Protein AF-A0A3C1E1M9-F1 (afdb_monomer)

Radius of gyration: 19.26 Å; Cα contacts (8 Å, |Δi|>4): 284; chains: 1; bounding box: 66×38×49 Å

Structure (mmCIF, N/CA/C/O backbone):
data_AF-A0A3C1E1M9-F1
#
_entry.id   AF-A0A3C1E1M9-F1
#
loop_
_atom_site.group_PDB
_atom_site.id
_atom_site.type_symbol
_atom_site.label_atom_id
_atom_site.label_alt_id
_atom_site.label_comp_id
_atom_site.label_asym_id
_atom_site.label_entity_id
_atom_site.label_seq_id
_atom_site.pdbx_PDB_ins_code
_atom_site.Cartn_x
_atom_site.Cartn_y
_atom_site.Cartn_z
_atom_site.occupancy
_atom_site.B_iso_or_equiv
_atom_site.auth_seq_id
_atom_site.auth_comp_id
_atom_site.auth_asym_id
_atom_site.auth_atom_id
_atom_site.pdbx_PDB_model_num
ATOM 1 N N . MET A 1 1 ? 10.511 19.936 0.742 1.00 80.56 1 MET A N 1
ATOM 2 C CA . MET 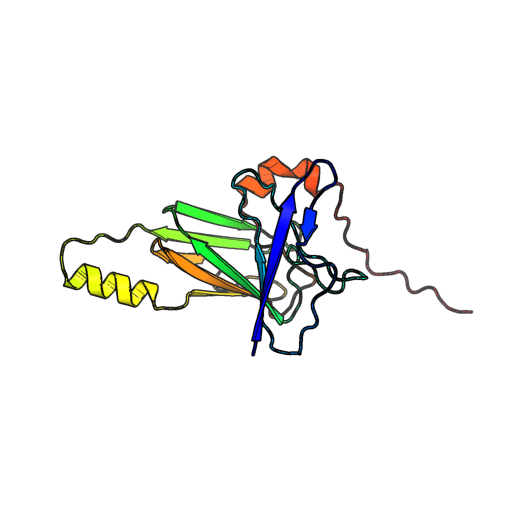A 1 1 ? 9.582 18.879 0.312 1.00 80.56 1 MET A CA 1
ATOM 3 C C . MET A 1 1 ? 8.561 19.513 -0.606 1.00 80.56 1 MET A C 1
ATOM 5 O O . MET A 1 1 ? 7.654 20.190 -0.129 1.00 80.56 1 MET A O 1
ATOM 9 N N . THR A 1 2 ? 8.767 19.351 -1.907 1.00 94.81 2 THR A N 1
ATOM 10 C CA . THR A 1 2 ? 7.827 19.761 -2.951 1.00 94.81 2 THR A CA 1
ATOM 11 C C . THR A 1 2 ? 7.017 18.538 -3.375 1.00 94.81 2 THR A C 1
ATOM 13 O O . THR A 1 2 ? 7.544 17.425 -3.408 1.00 94.81 2 THR A O 1
ATOM 16 N N . GLN A 1 3 ? 5.730 18.726 -3.667 1.00 95.19 3 GLN A N 1
ATOM 17 C CA . GLN A 1 3 ? 4.906 17.684 -4.274 1.00 95.19 3 GLN A CA 1
ATOM 18 C C . GLN A 1 3 ? 4.839 17.902 -5.786 1.00 95.19 3 GLN A C 1
ATOM 20 O O . GLN A 1 3 ? 4.459 18.977 -6.246 1.00 95.19 3 GLN A O 1
ATOM 25 N N . HIS A 1 4 ? 5.147 16.855 -6.542 1.00 94.69 4 HIS A N 1
ATOM 26 C CA . HIS A 1 4 ? 5.003 16.782 -7.991 1.00 94.69 4 HIS A CA 1
ATOM 27 C C . HIS A 1 4 ? 3.821 15.874 -8.323 1.00 94.69 4 HIS A C 1
ATOM 29 O O . HIS A 1 4 ? 3.656 14.823 -7.705 1.00 94.69 4 HIS A O 1
ATOM 35 N N . THR A 1 5 ? 2.994 16.262 -9.290 1.00 95.56 5 THR A N 1
ATOM 36 C CA . THR A 1 5 ? 1.913 15.411 -9.809 1.00 95.56 5 THR A CA 1
ATOM 37 C C . THR A 1 5 ? 2.191 15.126 -11.274 1.00 95.56 5 THR A C 1
ATOM 39 O O . THR A 1 5 ? 2.415 16.063 -12.031 1.00 95.56 5 THR A O 1
ATOM 42 N N . VAL A 1 6 ? 2.199 13.849 -11.645 1.00 95.19 6 VAL A N 1
ATOM 43 C CA . VAL A 1 6 ? 2.339 13.368 -13.020 1.00 95.19 6 VAL A CA 1
ATOM 44 C C . VAL A 1 6 ? 1.009 12.752 -13.416 1.00 95.19 6 VAL A C 1
ATOM 46 O O . VAL A 1 6 ? 0.614 11.711 -12.878 1.00 95.19 6 VAL A O 1
ATOM 49 N N . GLU A 1 7 ? 0.297 13.409 -14.324 1.00 95.50 7 GLU A N 1
ATOM 50 C CA . GLU A 1 7 ? -0.952 12.877 -14.853 1.00 95.50 7 GLU A CA 1
ATOM 51 C C . GLU A 1 7 ? -0.650 11.877 -15.968 1.00 95.50 7 GLU A C 1
ATOM 53 O O . GLU A 1 7 ? 0.152 12.128 -16.861 1.00 95.50 7 GLU A O 1
ATOM 58 N N . LEU A 1 8 ? -1.274 10.709 -15.896 1.00 95.31 8 LEU A N 1
ATOM 59 C CA . LEU A 1 8 ? -1.105 9.615 -16.834 1.00 95.31 8 LEU A CA 1
ATOM 60 C C . LEU A 1 8 ? -2.395 9.445 -17.642 1.00 95.31 8 LEU A C 1
ATOM 62 O O . LEU A 1 8 ? -3.485 9.330 -17.079 1.00 95.31 8 LEU A O 1
ATOM 66 N N . THR A 1 9 ? -2.264 9.356 -18.963 1.00 95.31 9 THR A N 1
ATOM 67 C CA . THR A 1 9 ? -3.344 8.952 -19.874 1.00 95.31 9 THR A CA 1
ATOM 68 C C . THR A 1 9 ? -3.081 7.539 -20.378 1.00 95.31 9 THR A C 1
ATOM 70 O O . THR A 1 9 ? -1.979 7.248 -20.843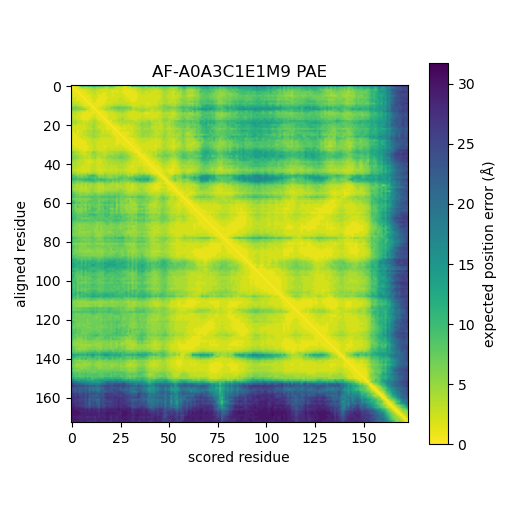 1.00 95.31 9 THR A O 1
ATOM 73 N N . TYR A 1 10 ? -4.084 6.663 -20.308 1.00 94.88 10 TYR A N 1
ATOM 74 C CA . TYR A 1 10 ? -4.009 5.326 -20.890 1.00 94.88 10 TYR A CA 1
ATOM 75 C C . TYR A 1 10 ? -4.635 5.318 -22.288 1.00 94.88 10 TYR A C 1
ATOM 77 O O . TYR A 1 10 ? -5.778 5.732 -22.470 1.00 94.88 10 TYR A O 1
ATOM 85 N N . THR A 1 11 ? -3.875 4.863 -23.281 1.00 92.12 11 THR A N 1
ATOM 86 C CA . THR A 1 11 ? -4.327 4.708 -24.672 1.00 92.12 11 THR A CA 1
ATOM 87 C C . THR A 1 11 ? -4.050 3.287 -25.165 1.00 92.12 11 THR A C 1
ATOM 89 O O . THR A 1 11 ? -3.496 2.458 -24.442 1.00 92.12 11 THR A O 1
ATOM 92 N N . ASP A 1 12 ? -4.370 3.005 -26.427 1.00 90.31 12 ASP A N 1
ATOM 93 C CA . ASP A 1 12 ? -3.991 1.765 -27.113 1.00 90.31 12 ASP A CA 1
ATOM 94 C C . ASP A 1 12 ? -2.469 1.515 -27.128 1.00 90.31 12 ASP A C 1
ATOM 96 O O . ASP A 1 12 ? -2.027 0.372 -27.233 1.00 90.31 12 ASP A O 1
ATOM 100 N N . LYS A 1 13 ? -1.662 2.572 -26.973 1.00 89.81 13 LYS A N 1
ATOM 101 C CA . LYS A 1 13 ? -0.193 2.515 -26.916 1.00 89.81 13 LYS A CA 1
ATOM 102 C C . LYS A 1 13 ? 0.373 2.430 -25.496 1.00 89.81 13 LYS A C 1
ATOM 104 O O . LYS A 1 13 ? 1.592 2.374 -25.339 1.00 89.81 13 LYS A O 1
ATOM 109 N N . GLY A 1 14 ? -0.484 2.378 -24.476 1.00 92.06 14 GLY A N 1
ATOM 110 C CA . GLY A 1 14 ? -0.096 2.273 -23.071 1.00 92.06 14 GLY A CA 1
ATOM 111 C C . GLY A 1 14 ? -0.244 3.580 -22.291 1.00 92.06 14 GLY A C 1
ATOM 112 O O . GLY A 1 14 ? -1.079 4.424 -22.617 1.00 92.06 14 GLY A O 1
ATOM 113 N N . PHE A 1 15 ? 0.535 3.707 -21.213 1.00 93.88 15 PHE A N 1
ATOM 114 C CA . PHE A 1 15 ? 0.520 4.866 -20.319 1.00 93.88 15 PHE A CA 1
ATOM 115 C C . PHE A 1 15 ? 1.408 5.991 -20.850 1.00 93.88 15 PHE A C 1
ATOM 117 O O . PHE A 1 15 ? 2.584 5.773 -21.141 1.00 93.88 15 PHE A O 1
ATOM 124 N N . HIS A 1 16 ? 0.859 7.200 -20.912 1.00 94.56 16 HIS A N 1
ATOM 125 C CA . HIS A 1 16 ? 1.556 8.404 -21.352 1.00 94.56 16 HIS A CA 1
ATOM 126 C C . HIS A 1 16 ? 1.488 9.480 -20.266 1.00 94.56 16 HIS A C 1
ATOM 128 O O . HIS A 1 16 ? 0.377 9.877 -19.906 1.00 94.56 16 HIS A O 1
ATOM 134 N N . PRO A 1 17 ? 2.631 9.953 -19.740 1.00 94.75 17 PRO A N 1
ATOM 135 C CA . PRO A 1 17 ? 2.643 11.080 -18.822 1.00 94.75 17 PRO A CA 1
ATOM 136 C C . PRO A 1 17 ? 2.347 12.395 -19.553 1.00 94.75 17 PRO A C 1
ATOM 138 O O . PRO A 1 17 ? 2.701 12.567 -20.720 1.00 94.75 17 PRO A O 1
ATOM 141 N N . ASP A 1 18 ? 1.726 13.332 -18.845 1.00 95.25 18 ASP A N 1
ATOM 142 C CA . ASP A 1 18 ? 1.477 14.710 -19.282 1.00 95.25 18 ASP A CA 1
ATOM 143 C C . ASP A 1 18 ? 2.763 15.538 -19.444 1.00 95.25 18 ASP A C 1
ATOM 145 O O . ASP A 1 18 ? 2.779 16.542 -20.156 1.00 95.25 18 ASP A O 1
ATOM 149 N N . SER A 1 19 ? 3.848 15.089 -18.812 1.00 92.69 19 SER A N 1
ATOM 150 C CA . SER A 1 19 ? 5.176 15.691 -18.855 1.00 92.69 19 SER A CA 1
ATOM 151 C C . SER A 1 19 ? 6.226 14.657 -19.261 1.00 92.69 19 SER A C 1
ATOM 153 O O . SER A 1 19 ? 6.303 13.577 -18.679 1.00 92.69 19 SER A O 1
ATOM 155 N N . GLU A 1 20 ? 7.090 15.002 -20.221 1.00 90.81 20 GLU A N 1
ATOM 156 C CA . GLU A 1 20 ? 8.186 14.123 -20.667 1.00 90.81 20 GLU A CA 1
ATOM 157 C C . GLU A 1 20 ? 9.228 13.885 -19.561 1.00 90.81 20 GLU A C 1
ATOM 159 O O . GLU A 1 20 ? 9.808 12.806 -19.458 1.00 90.81 20 GLU A O 1
ATOM 164 N N . SER A 1 21 ? 9.465 14.888 -18.712 1.00 93.19 21 SER A N 1
ATOM 165 C CA . SER A 1 21 ? 10.384 14.774 -17.582 1.00 93.19 21 SER A CA 1
ATOM 166 C C . SER A 1 21 ? 9.961 15.664 -16.419 1.00 93.19 21 SER A C 1
ATOM 168 O O . SER A 1 21 ? 9.393 16.739 -16.610 1.00 93.19 21 SER A O 1
ATOM 170 N N . VAL A 1 22 ? 10.271 15.214 -15.202 1.00 93.00 22 VAL A N 1
ATOM 171 C CA . VAL A 1 22 ? 10.093 15.974 -13.962 1.00 93.00 22 VAL A CA 1
ATOM 172 C C . VAL A 1 22 ? 11.392 15.892 -13.175 1.00 93.00 22 VAL A C 1
ATOM 174 O O . VAL A 1 22 ? 11.921 14.805 -12.940 1.00 93.00 22 VAL A O 1
ATOM 177 N N . ARG A 1 23 ? 11.927 17.045 -12.774 1.00 94.31 23 ARG A N 1
ATOM 178 C CA . ARG A 1 23 ? 13.096 17.111 -11.896 1.00 94.31 23 ARG A CA 1
ATOM 179 C C . ARG A 1 23 ? 12.631 17.076 -10.446 1.00 94.31 23 ARG A C 1
ATOM 181 O O . ARG A 1 23 ? 11.864 17.940 -10.035 1.00 94.31 23 ARG A O 1
ATOM 188 N N . ILE A 1 24 ? 13.143 16.111 -9.692 1.00 93.06 24 ILE A N 1
ATOM 189 C CA . ILE A 1 24 ? 12.817 15.908 -8.279 1.00 93.06 24 ILE A CA 1
ATOM 190 C C . ILE A 1 24 ? 14.082 15.972 -7.431 1.00 93.06 24 ILE A C 1
ATOM 192 O O . ILE A 1 24 ? 15.175 15.651 -7.907 1.00 93.06 24 ILE A O 1
ATOM 196 N N . GLU A 1 25 ? 13.931 16.369 -6.175 1.00 93.81 25 GLU A N 1
ATOM 197 C CA . GLU A 1 25 ? 14.994 16.325 -5.176 1.00 93.81 25 GLU A CA 1
ATOM 198 C C . GLU A 1 25 ? 14.737 15.218 -4.146 1.00 93.81 25 GLU A C 1
ATOM 200 O O . GLU A 1 25 ? 13.626 14.704 -4.001 1.00 93.81 25 GLU A O 1
ATOM 205 N N . ALA A 1 26 ? 15.784 14.820 -3.419 1.00 89.38 26 ALA A N 1
ATOM 206 C CA . ALA A 1 26 ? 15.629 13.861 -2.334 1.00 89.38 26 ALA A CA 1
ATOM 207 C C . ALA A 1 26 ? 14.664 14.417 -1.274 1.00 89.38 26 ALA A C 1
ATOM 209 O O . ALA A 1 26 ? 14.851 15.522 -0.764 1.00 89.38 26 ALA A O 1
ATOM 210 N N . GLY A 1 27 ? 13.642 13.632 -0.934 1.00 87.12 27 GLY A N 1
ATOM 211 C CA . GLY A 1 27 ? 12.589 14.043 -0.007 1.00 87.12 27 GLY A CA 1
ATOM 212 C C . GLY A 1 27 ? 11.414 14.776 -0.658 1.00 87.12 27 GLY A C 1
ATOM 213 O O . GLY A 1 27 ? 10.521 15.208 0.068 1.00 87.12 27 GLY A O 1
ATOM 214 N N . ASP A 1 28 ? 11.380 14.915 -1.985 1.00 92.88 28 ASP A N 1
ATOM 215 C CA . ASP A 1 28 ? 10.157 15.296 -2.693 1.00 92.88 28 ASP A CA 1
ATOM 216 C C . ASP A 1 28 ? 9.150 14.140 -2.747 1.00 92.88 28 ASP A C 1
ATOM 218 O O . ASP A 1 28 ? 9.509 12.961 -2.731 1.00 92.88 28 ASP A O 1
ATOM 222 N N . LEU A 1 29 ? 7.869 14.496 -2.843 1.00 89.75 29 LEU A N 1
ATOM 223 C CA . LEU A 1 29 ? 6.779 13.558 -3.085 1.00 89.75 29 LEU A CA 1
ATOM 224 C C . LEU A 1 29 ? 6.404 13.611 -4.564 1.00 89.75 29 LEU A C 1
ATOM 226 O O . LEU A 1 29 ? 6.153 14.689 -5.094 1.00 89.75 29 LEU A O 1
ATOM 230 N N . VAL A 1 30 ? 6.286 12.457 -5.212 1.00 92.06 30 VAL A N 1
ATOM 231 C CA . VAL A 1 30 ? 5.750 12.360 -6.573 1.00 92.06 30 VAL A CA 1
ATOM 232 C C . VAL A 1 30 ? 4.468 11.541 -6.539 1.00 92.06 30 VAL A C 1
ATOM 234 O O . VAL A 1 30 ? 4.431 10.451 -5.976 1.00 92.06 30 VAL A O 1
ATOM 237 N N . THR A 1 31 ? 3.404 12.091 -7.113 1.00 92.56 31 THR A N 1
ATOM 238 C CA . THR A 1 31 ? 2.100 11.439 -7.253 1.00 92.56 31 THR A CA 1
ATOM 239 C C . THR A 1 31 ? 1.865 11.132 -8.723 1.00 92.56 31 THR A C 1
ATOM 241 O O . THR A 1 31 ? 1.801 12.052 -9.531 1.00 92.56 31 THR A O 1
ATOM 244 N N . TRP A 1 32 ? 1.705 9.857 -9.070 1.00 93.06 32 TRP A N 1
ATOM 245 C CA . TRP A 1 32 ? 1.271 9.434 -10.402 1.00 93.06 32 TRP A CA 1
ATOM 246 C C . TRP A 1 32 ? -0.228 9.160 -10.362 1.00 93.06 32 TRP A C 1
ATOM 248 O O . TRP A 1 32 ? -0.684 8.395 -9.513 1.00 93.06 32 TRP A O 1
ATOM 258 N N . VAL A 1 33 ? -0.997 9.788 -11.249 1.00 93.56 33 VAL A N 1
ATOM 259 C CA . VAL A 1 33 ? -2.463 9.707 -11.225 1.00 93.56 33 VAL A CA 1
ATOM 260 C C . VAL A 1 33 ? -3.034 9.479 -12.618 1.00 93.56 33 VAL A C 1
ATOM 262 O O . VAL A 1 33 ? -2.676 10.176 -13.558 1.00 93.56 33 VAL A O 1
ATOM 265 N N . CYS A 1 34 ? -3.976 8.545 -12.737 1.00 92.88 34 CYS A N 1
ATOM 266 C CA . CYS A 1 34 ? -4.892 8.455 -13.873 1.00 92.88 34 CYS A CA 1
ATOM 267 C C . CYS A 1 34 ? -6.284 8.882 -13.408 1.00 92.88 34 CYS A C 1
ATOM 269 O O . CYS A 1 34 ? -6.790 8.345 -12.423 1.00 92.88 34 CYS A O 1
ATOM 271 N N . ARG A 1 35 ? -6.915 9.835 -14.102 1.00 88.25 35 ARG A N 1
ATOM 272 C CA . ARG A 1 35 ? -8.270 10.304 -13.749 1.00 88.25 35 ARG A CA 1
ATOM 273 C C . ARG A 1 35 ? -9.388 9.462 -14.360 1.00 88.25 35 ARG A C 1
ATOM 275 O O . ARG A 1 35 ? -10.526 9.544 -13.907 1.00 88.25 35 ARG A O 1
ATOM 282 N N . ASP A 1 36 ? -9.079 8.690 -15.396 1.00 88.75 36 ASP A N 1
ATOM 283 C CA . ASP A 1 36 ? -10.053 7.842 -16.071 1.00 88.75 36 ASP A CA 1
ATOM 284 C C . ASP A 1 36 ? -10.351 6.597 -15.219 1.00 88.75 36 ASP A C 1
ATOM 286 O O . ASP A 1 36 ? -9.454 5.816 -14.899 1.00 88.75 36 ASP A O 1
ATOM 290 N N . ALA A 1 37 ? -11.622 6.402 -14.866 1.00 83.88 37 ALA A N 1
ATOM 291 C CA . ALA A 1 37 ? -12.083 5.270 -14.066 1.00 83.88 37 ALA A CA 1
ATOM 292 C C . ALA A 1 37 ? -11.919 3.909 -14.770 1.00 83.88 37 ALA A C 1
ATOM 294 O O . ALA A 1 37 ? -11.961 2.874 -14.110 1.00 83.88 37 ALA A O 1
ATOM 295 N N . SER A 1 38 ? -11.744 3.902 -16.094 1.00 86.19 38 SER A N 1
ATOM 296 C CA . SER A 1 38 ? -11.488 2.703 -16.897 1.00 86.19 38 SER A CA 1
ATOM 297 C C . SER A 1 38 ? -10.003 2.348 -17.022 1.00 86.19 38 SER A C 1
ATOM 299 O O . SER A 1 38 ? -9.666 1.321 -17.615 1.00 86.19 38 SER A O 1
ATOM 301 N N . THR A 1 39 ? -9.113 3.164 -16.447 1.00 88.75 39 THR A N 1
ATOM 302 C CA . THR A 1 39 ? -7.669 2.920 -16.476 1.00 88.75 39 THR A CA 1
ATOM 303 C C . THR A 1 39 ? -7.346 1.561 -15.844 1.00 88.75 39 THR A C 1
ATOM 305 O O . THR A 1 39 ? -7.741 1.312 -14.700 1.00 88.75 39 THR A O 1
ATOM 308 N N . PRO A 1 40 ? -6.600 0.680 -16.534 1.00 87.62 40 PRO A N 1
ATOM 309 C CA . PRO A 1 40 ? -6.141 -0.557 -15.925 1.00 87.62 40 PRO A CA 1
ATOM 310 C C . PRO A 1 40 ? -5.111 -0.285 -14.813 1.00 87.62 40 PRO A C 1
ATOM 312 O O . PRO A 1 40 ? -4.491 0.781 -14.775 1.00 87.62 40 PRO A O 1
ATOM 315 N N . PRO A 1 41 ? -4.865 -1.256 -13.918 1.00 85.06 41 PRO A N 1
ATOM 316 C CA . PRO A 1 41 ? -3.780 -1.159 -12.947 1.00 85.06 41 PRO A CA 1
ATOM 317 C C . PRO A 1 41 ? -2.420 -0.917 -13.623 1.00 85.06 41 PRO A C 1
ATOM 319 O O . PRO A 1 41 ? -2.140 -1.484 -14.681 1.00 85.06 41 PRO A O 1
ATOM 322 N N . PHE A 1 42 ? -1.557 -0.120 -12.989 1.00 88.12 42 PHE A N 1
ATOM 323 C CA . PHE A 1 42 ? -0.200 0.163 -13.465 1.00 88.12 42 PHE A CA 1
ATOM 324 C C . PHE A 1 42 ? 0.835 0.074 -12.348 1.00 88.12 42 PHE A C 1
ATOM 326 O O . PHE A 1 42 ? 0.507 0.162 -11.166 1.00 88.12 42 PHE A O 1
ATOM 333 N N . GLU A 1 43 ? 2.098 -0.079 -12.742 1.00 89.81 43 GLU A N 1
ATOM 334 C CA . GLU A 1 43 ? 3.249 0.050 -11.854 1.00 89.81 43 GLU A CA 1
ATOM 335 C C . GLU A 1 43 ? 4.190 1.152 -12.352 1.00 89.81 43 GLU A C 1
ATOM 337 O O . GLU A 1 43 ? 4.355 1.364 -13.553 1.00 89.81 43 GLU A O 1
ATOM 342 N N . VAL A 1 44 ? 4.838 1.837 -11.415 1.00 89.69 44 VAL A N 1
ATOM 343 C CA . VAL A 1 44 ? 5.988 2.703 -11.678 1.00 89.69 44 VAL A CA 1
ATOM 344 C C . VAL A 1 44 ? 7.258 1.875 -11.513 1.00 89.69 44 VAL A C 1
ATOM 346 O O . VAL A 1 44 ? 7.473 1.274 -10.455 1.00 89.69 44 VAL A O 1
ATOM 349 N N . VAL A 1 45 ? 8.091 1.856 -12.554 1.00 89.81 45 VAL A N 1
ATOM 350 C CA . VAL A 1 45 ? 9.353 1.107 -12.614 1.00 89.81 45 VAL A CA 1
ATOM 351 C C . VAL A 1 45 ? 10.499 2.076 -12.883 1.00 89.81 45 VAL A C 1
ATOM 353 O O . VAL A 1 45 ? 10.452 2.867 -13.823 1.00 89.81 45 VAL A O 1
ATOM 356 N N . GLY A 1 46 ? 11.528 2.025 -12.044 1.00 86.00 46 GLY A N 1
ATOM 357 C CA . GLY A 1 46 ? 12.773 2.753 -12.251 1.00 86.00 46 GLY A CA 1
ATOM 358 C C . GLY A 1 46 ? 13.618 2.117 -13.355 1.00 86.00 46 GLY A C 1
ATOM 359 O O . GLY A 1 46 ? 13.563 0.910 -13.592 1.00 86.00 46 GLY A O 1
ATOM 360 N N . VAL A 1 47 ? 14.446 2.924 -14.018 1.00 83.25 47 VAL A N 1
ATOM 361 C CA . VAL A 1 47 ? 15.424 2.431 -15.002 1.00 83.25 47 VAL A CA 1
ATOM 362 C C . VAL A 1 47 ? 16.326 1.376 -14.345 1.00 83.25 47 VAL A C 1
ATOM 364 O O . VAL A 1 47 ? 16.762 1.569 -13.221 1.00 83.25 47 VAL A O 1
ATOM 367 N N . HIS A 1 48 ? 16.615 0.260 -15.016 1.00 78.94 48 HIS A N 1
ATOM 368 C CA . HIS A 1 48 ? 17.365 -0.875 -14.443 1.00 78.94 48 HIS A CA 1
ATOM 369 C C . HIS A 1 48 ? 16.706 -1.559 -13.226 1.00 78.94 48 HIS A C 1
ATOM 371 O O . HIS A 1 48 ? 17.407 -2.192 -12.439 1.00 78.94 48 HIS A O 1
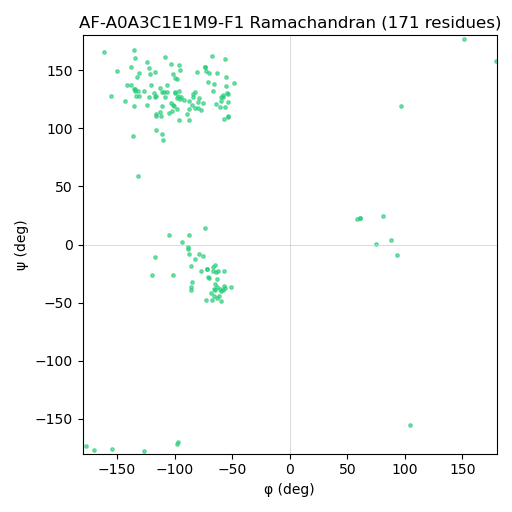ATOM 377 N N . ASP A 1 49 ? 15.383 -1.443 -13.056 1.00 71.50 49 ASP A N 1
ATOM 378 C CA . ASP A 1 49 ? 14.615 -2.134 -12.007 1.00 71.50 49 ASP A CA 1
ATOM 379 C C . ASP A 1 49 ? 15.070 -1.823 -10.561 1.00 71.50 49 ASP A C 1
ATOM 381 O O . ASP A 1 49 ? 14.771 -2.588 -9.642 1.00 71.50 49 ASP A O 1
ATOM 385 N N . PHE A 1 50 ? 15.758 -0.695 -10.308 1.00 79.12 50 PHE A N 1
ATOM 386 C CA . PHE A 1 50 ? 16.159 -0.325 -8.936 1.00 79.12 50 PHE A CA 1
ATOM 387 C C . PHE A 1 50 ? 14.951 -0.065 -8.019 1.00 79.12 50 PHE A C 1
ATOM 389 O O . PHE A 1 50 ? 15.064 -0.156 -6.799 1.00 79.12 50 PHE A O 1
ATOM 396 N N . PHE A 1 51 ? 13.803 0.274 -8.611 1.00 83.12 51 PHE A N 1
ATOM 397 C CA . PHE A 1 51 ? 12.537 0.525 -7.935 1.00 83.12 51 PHE A CA 1
ATOM 398 C C . PHE A 1 51 ? 11.385 -0.049 -8.757 1.00 83.12 51 PHE A C 1
ATOM 400 O O . PHE A 1 51 ? 11.344 0.138 -9.973 1.00 83.12 51 PHE A O 1
ATOM 407 N N . ARG A 1 52 ? 10.425 -0.697 -8.091 1.00 89.19 52 ARG A N 1
ATOM 408 C CA . ARG A 1 52 ? 9.147 -1.110 -8.680 1.00 89.19 52 ARG A CA 1
ATOM 409 C C . ARG A 1 52 ? 8.043 -0.953 -7.652 1.00 89.19 52 ARG A C 1
ATOM 411 O O . ARG A 1 52 ? 8.097 -1.572 -6.595 1.00 89.19 52 ARG A O 1
ATOM 418 N N . SER A 1 53 ? 7.011 -0.182 -7.974 1.00 88.50 53 SER A N 1
ATOM 419 C CA . SER A 1 53 ? 5.880 0.024 -7.055 1.00 88.50 53 SER A CA 1
ATOM 420 C C . SER A 1 53 ? 5.115 -1.267 -6.717 1.00 88.50 53 SER A C 1
ATOM 422 O O . SER A 1 53 ? 4.500 -1.344 -5.658 1.00 88.50 53 SER A O 1
ATOM 424 N N . SER A 1 54 ? 5.191 -2.301 -7.567 1.00 89.31 54 SER A N 1
ATOM 425 C CA . SER A 1 54 ? 4.577 -3.608 -7.304 1.00 89.31 54 SER A CA 1
ATOM 426 C C . SER A 1 54 ? 5.422 -4.523 -6.407 1.00 89.31 54 SER A C 1
ATOM 428 O O . SER A 1 54 ? 4.931 -5.565 -5.974 1.00 89.31 54 SER A O 1
ATOM 430 N N . ARG A 1 55 ? 6.697 -4.180 -6.164 1.00 91.12 55 ARG A N 1
ATOM 431 C CA . ARG A 1 55 ? 7.668 -5.021 -5.453 1.00 91.12 55 ARG A CA 1
ATOM 432 C C . ARG A 1 55 ? 8.461 -4.193 -4.447 1.00 91.12 55 ARG A C 1
ATOM 434 O O . ARG A 1 55 ? 9.504 -3.622 -4.757 1.00 91.12 55 ARG A O 1
ATOM 441 N N . LEU A 1 56 ? 7.971 -4.187 -3.216 1.00 90.50 56 LEU A N 1
ATOM 442 C CA . LEU A 1 56 ? 8.519 -3.427 -2.100 1.00 90.50 56 LEU A CA 1
ATOM 443 C C . LEU A 1 56 ? 9.765 -4.129 -1.554 1.00 90.50 56 LEU A C 1
ATOM 445 O O . LEU A 1 56 ? 9.685 -5.254 -1.055 1.00 90.50 56 LEU A O 1
ATOM 449 N N . VAL A 1 57 ? 10.917 -3.475 -1.665 1.00 89.81 57 VAL A N 1
ATOM 450 C CA . VAL A 1 57 ? 12.213 -3.957 -1.158 1.00 89.81 57 VAL A CA 1
ATOM 451 C C . VAL A 1 57 ? 12.525 -3.318 0.201 1.00 89.81 57 VAL A C 1
ATOM 453 O O . VAL A 1 57 ? 11.661 -2.682 0.802 1.00 89.81 57 VAL A O 1
ATOM 456 N N . ASN A 1 58 ? 13.741 -3.508 0.718 1.00 87.69 58 ASN A N 1
ATOM 457 C CA . ASN A 1 58 ? 14.168 -2.917 1.989 1.00 87.69 58 ASN A CA 1
ATOM 458 C C . ASN A 1 58 ? 13.847 -1.417 2.057 1.00 87.69 58 ASN A C 1
ATOM 460 O O . ASN A 1 58 ? 14.035 -0.697 1.078 1.00 87.69 58 ASN A O 1
ATOM 464 N N . GLU A 1 59 ? 13.384 -0.978 3.226 1.00 86.56 59 GLU A N 1
ATOM 465 C CA . GLU A 1 59 ? 13.089 0.425 3.541 1.00 86.56 59 GLU A CA 1
ATOM 466 C C . GLU A 1 59 ? 12.003 1.044 2.640 1.00 86.56 59 GLU A C 1
ATOM 468 O O . GLU A 1 59 ? 11.903 2.260 2.503 1.00 86.56 59 GLU A O 1
ATOM 473 N N . SER A 1 60 ? 11.151 0.199 2.048 1.00 89.94 60 SER A N 1
ATOM 474 C CA . SER A 1 60 ? 9.976 0.621 1.283 1.00 89.94 60 SER A CA 1
ATOM 475 C C . SER A 1 60 ? 8.719 0.625 2.150 1.00 89.94 60 SER A C 1
ATOM 477 O O . SER A 1 60 ? 8.562 -0.193 3.060 1.00 89.94 60 SER A O 1
ATOM 479 N N . GLY A 1 61 ? 7.786 1.517 1.824 1.00 90.75 61 GLY A N 1
ATOM 480 C CA . GLY A 1 61 ? 6.486 1.600 2.475 1.00 90.75 61 GLY A CA 1
ATOM 481 C C . GLY A 1 61 ? 5.344 1.658 1.472 1.00 90.75 61 GLY A C 1
ATOM 482 O O . GLY A 1 61 ? 5.485 2.225 0.391 1.00 90.75 61 GLY A O 1
ATOM 483 N N . TYR A 1 62 ? 4.206 1.089 1.848 1.00 92.44 62 TYR A N 1
ATOM 484 C CA . TYR A 1 62 ? 2.970 1.123 1.074 1.00 92.44 62 TYR A CA 1
ATOM 485 C C . TYR A 1 62 ? 1.798 1.462 1.989 1.00 92.44 62 TYR A C 1
ATOM 487 O O . TYR A 1 62 ? 1.651 0.874 3.055 1.00 92.44 62 TYR A O 1
ATOM 495 N N . ALA A 1 63 ? 0.961 2.409 1.577 1.00 92.69 63 ALA A N 1
ATOM 496 C CA . ALA A 1 63 ? -0.232 2.801 2.312 1.00 92.69 63 ALA A CA 1
ATOM 497 C C . ALA A 1 63 ? -1.479 2.405 1.521 1.00 92.69 63 ALA A C 1
ATOM 499 O O . ALA A 1 63 ? -1.563 2.681 0.325 1.00 92.69 63 ALA A O 1
ATOM 500 N N . HIS A 1 64 ? -2.462 1.812 2.195 1.00 92.56 64 HIS A N 1
ATOM 501 C CA . HIS A 1 64 ? -3.755 1.497 1.596 1.00 92.56 64 HIS A CA 1
ATOM 502 C C . HIS A 1 64 ? -4.899 1.912 2.517 1.00 92.56 64 HIS A C 1
ATOM 504 O O . HIS A 1 64 ? -4.916 1.536 3.690 1.00 92.56 64 HIS A O 1
ATOM 510 N N . ALA A 1 65 ? -5.851 2.677 1.981 1.00 92.31 65 ALA A N 1
ATOM 511 C CA . ALA A 1 65 ? -7.076 3.054 2.675 1.00 92.31 65 ALA A CA 1
ATOM 512 C C . ALA A 1 65 ? -8.197 2.072 2.322 1.00 92.31 65 ALA A C 1
ATOM 514 O O . ALA A 1 65 ? -8.495 1.859 1.148 1.00 92.31 65 ALA A O 1
ATOM 515 N N . PHE A 1 66 ? -8.836 1.491 3.336 1.00 93.50 66 PHE A N 1
ATOM 516 C CA . PHE A 1 66 ? -9.873 0.479 3.139 1.00 93.50 66 PHE A CA 1
ATOM 517 C C . PHE A 1 66 ? -11.263 1.111 3.188 1.00 93.50 66 PHE A C 1
ATOM 519 O O . PHE A 1 66 ? -11.749 1.495 4.250 1.00 93.50 66 PHE A O 1
ATOM 526 N N . GLY A 1 67 ? -11.915 1.220 2.031 1.00 92.44 67 GLY A N 1
ATOM 527 C CA . GLY A 1 67 ? -13.221 1.875 1.895 1.00 92.44 67 GLY A CA 1
ATOM 528 C C . GLY A 1 67 ? -14.439 0.973 2.120 1.00 92.44 67 GLY A C 1
ATOM 529 O O . GLY A 1 67 ?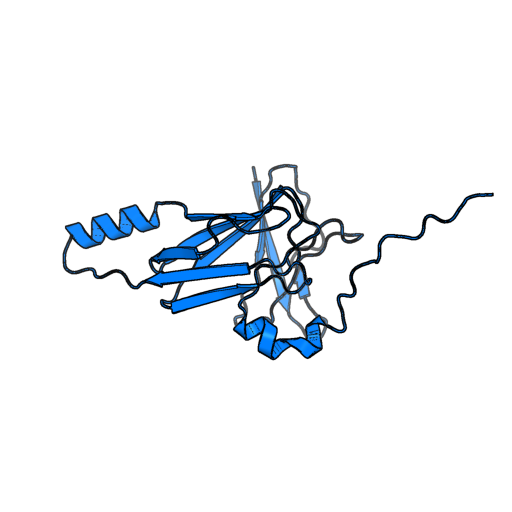 -15.565 1.459 2.058 1.00 92.44 67 GLY A O 1
ATOM 530 N N . THR A 1 68 ? -14.256 -0.329 2.344 1.00 95.56 68 THR A N 1
ATOM 531 C CA . THR A 1 68 ? -15.367 -1.285 2.472 1.00 95.56 68 THR A CA 1
ATOM 532 C C . THR A 1 68 ? -15.101 -2.270 3.616 1.00 95.56 68 THR A C 1
ATOM 534 O O . THR A 1 68 ? -13.969 -2.734 3.748 1.00 95.56 68 THR A O 1
ATOM 537 N N . PRO A 1 69 ? -16.106 -2.593 4.455 1.00 97.19 69 PRO A N 1
ATOM 538 C CA . PRO A 1 69 ? -15.973 -3.629 5.473 1.00 97.19 69 PRO A CA 1
ATOM 539 C C . PRO A 1 69 ? -15.726 -5.012 4.864 1.00 97.19 69 PRO A C 1
ATOM 541 O O . PRO A 1 69 ? -16.272 -5.349 3.813 1.00 97.19 69 PRO A O 1
ATOM 544 N N . GLY A 1 70 ? -14.964 -5.845 5.564 1.00 97.44 70 GLY A N 1
ATOM 545 C CA . GLY A 1 70 ? -14.672 -7.210 5.144 1.00 97.44 70 GLY A CA 1
ATOM 546 C C . GLY A 1 70 ? -13.332 -7.712 5.661 1.00 97.44 70 GLY A C 1
ATOM 547 O O . GLY A 1 70 ? -12.574 -6.978 6.293 1.00 97.44 70 GLY A O 1
ATOM 548 N N . ASP A 1 71 ? -13.044 -8.975 5.370 1.00 98.19 71 ASP A N 1
ATOM 549 C CA . ASP A 1 71 ? -11.757 -9.588 5.670 1.00 98.19 71 ASP A CA 1
ATOM 550 C C . ASP A 1 71 ? -10.910 -9.609 4.391 1.00 98.19 71 ASP A C 1
ATOM 552 O O . ASP A 1 71 ? -11.294 -10.201 3.380 1.00 98.19 71 ASP A O 1
ATOM 556 N N . TYR A 1 72 ? -9.761 -8.937 4.436 1.00 97.62 72 TYR A N 1
ATOM 557 C CA . TYR A 1 72 ? -8.832 -8.803 3.318 1.00 97.62 72 TYR A CA 1
ATOM 558 C C . TYR A 1 72 ? -7.572 -9.598 3.627 1.00 97.62 72 TYR A C 1
ATOM 560 O O . TYR A 1 72 ? -6.666 -9.123 4.317 1.00 97.62 72 TYR A O 1
ATOM 568 N N . GLU A 1 73 ? -7.531 -10.836 3.145 1.00 98.06 73 GLU A N 1
ATOM 569 C CA . GLU A 1 73 ? -6.319 -11.643 3.198 1.00 98.06 73 GLU A CA 1
ATOM 570 C C . GLU A 1 73 ? -5.366 -11.206 2.087 1.00 98.06 73 GLU A C 1
ATOM 572 O O . GLU A 1 73 ? -5.738 -11.169 0.913 1.00 98.06 73 GLU A O 1
ATOM 577 N N . TRP A 1 74 ? -4.135 -10.877 2.461 1.00 97.06 74 TRP A N 1
ATOM 578 C CA . TRP A 1 74 ? -3.089 -10.484 1.531 1.00 97.06 74 TRP A CA 1
ATOM 579 C C . TRP A 1 74 ? -1.934 -11.480 1.561 1.00 97.06 74 TRP A C 1
ATOM 581 O O . TRP A 1 74 ? -1.635 -12.099 2.587 1.00 97.06 74 TRP A O 1
ATOM 591 N N . VAL A 1 75 ? -1.287 -11.635 0.413 1.00 95.94 75 VAL A N 1
ATOM 592 C CA . VAL A 1 75 ? -0.159 -12.539 0.195 1.00 95.94 75 VAL A CA 1
ATOM 593 C C . VAL A 1 75 ? 0.907 -11.861 -0.655 1.00 95.94 75 VAL A C 1
ATOM 595 O O . VAL A 1 75 ? 0.604 -10.995 -1.480 1.00 95.94 75 VAL A O 1
ATOM 598 N N . ASP A 1 76 ? 2.149 -12.295 -0.476 1.00 94.19 76 ASP A N 1
ATOM 599 C CA . ASP A 1 76 ? 3.226 -12.024 -1.419 1.00 94.19 76 ASP A CA 1
ATOM 600 C C . ASP A 1 76 ? 3.158 -12.984 -2.615 1.00 94.19 76 ASP A C 1
ATOM 602 O O . ASP A 1 76 ? 3.350 -14.197 -2.473 1.00 94.19 76 ASP A O 1
ATOM 606 N N . VAL A 1 77 ? 2.951 -12.437 -3.815 1.00 91.75 77 VAL A N 1
ATOM 607 C CA . VAL A 1 77 ? 2.895 -13.220 -5.062 1.00 91.75 77 VAL A CA 1
ATOM 608 C C . VAL A 1 77 ? 4.277 -13.603 -5.592 1.00 91.75 77 VAL A C 1
ATOM 610 O O . VAL A 1 77 ? 4.373 -14.415 -6.509 1.00 91.75 77 VAL A O 1
ATOM 613 N N . TYR A 1 78 ? 5.361 -13.076 -5.010 1.00 88.88 78 TYR A N 1
ATOM 614 C CA . TYR A 1 78 ? 6.736 -13.441 -5.372 1.00 88.88 78 TYR A CA 1
ATOM 615 C C . TYR A 1 78 ? 7.274 -14.660 -4.603 1.00 88.88 78 TYR A C 1
ATOM 617 O O . TYR A 1 78 ? 8.454 -15.012 -4.723 1.00 88.88 78 TYR A O 1
ATOM 625 N N . GLY A 1 79 ? 6.414 -15.343 -3.843 1.00 85.25 79 GLY A N 1
ATOM 626 C CA . GLY A 1 79 ? 6.707 -16.659 -3.282 1.00 85.25 79 GLY A CA 1
ATOM 627 C C . GLY A 1 79 ? 7.558 -16.641 -2.012 1.00 85.25 79 GLY A C 1
ATOM 628 O O . GLY A 1 79 ? 8.235 -17.629 -1.728 1.00 85.25 79 GLY A O 1
ATOM 629 N N . SER A 1 80 ? 7.555 -15.553 -1.234 1.00 89.94 80 SER A N 1
ATOM 630 C CA . SER A 1 80 ? 8.103 -15.589 0.133 1.00 89.94 80 SER A CA 1
ATOM 631 C C . SER A 1 80 ? 7.219 -16.370 1.111 1.00 89.94 80 SER A C 1
ATOM 633 O O . SER A 1 80 ? 7.707 -16.800 2.151 1.00 89.94 80 SER A O 1
ATOM 635 N N . GLY A 1 81 ? 5.930 -16.547 0.795 1.00 92.12 81 GLY A N 1
ATOM 636 C CA . GLY A 1 81 ? 4.938 -17.116 1.713 1.00 92.12 81 GLY A CA 1
ATOM 637 C C . GLY A 1 81 ? 4.491 -16.148 2.815 1.00 92.12 81 GLY A C 1
ATOM 638 O O . GLY A 1 81 ? 3.658 -16.513 3.641 1.00 92.12 81 GLY A O 1
ATOM 639 N N . ILE A 1 82 ? 5.013 -14.917 2.828 1.00 95.75 82 ILE A N 1
ATOM 640 C CA . ILE A 1 82 ? 4.583 -13.868 3.750 1.00 95.75 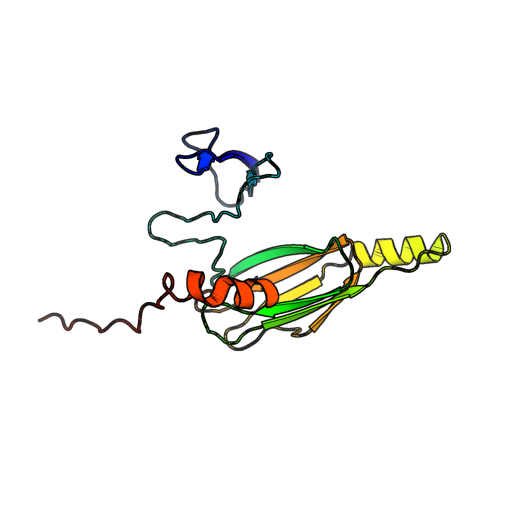82 ILE A CA 1
ATOM 641 C C . ILE A 1 82 ? 3.178 -13.401 3.358 1.00 95.75 82 ILE A C 1
ATOM 643 O O . ILE A 1 82 ? 2.851 -13.251 2.179 1.00 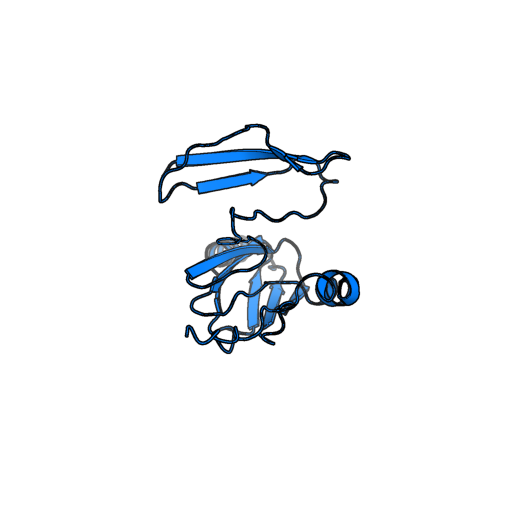95.75 82 ILE A O 1
ATOM 647 N N . GLY A 1 83 ? 2.347 -13.162 4.365 1.00 96.38 83 GLY A N 1
ATOM 648 C CA . GLY A 1 83 ? 0.983 -12.689 4.203 1.00 96.38 83 GLY A CA 1
ATOM 649 C C . GLY A 1 83 ? 0.373 -12.282 5.536 1.00 96.38 83 GLY A C 1
ATOM 650 O O . GLY A 1 83 ? 1.024 -12.333 6.585 1.00 96.38 83 GLY A O 1
ATOM 651 N N . GLY A 1 84 ? -0.897 -11.906 5.494 1.00 97.81 84 GLY A N 1
ATOM 652 C CA . GLY A 1 84 ? -1.653 -11.524 6.675 1.00 97.81 84 GLY A CA 1
ATOM 653 C C . GLY A 1 84 ? -3.108 -11.214 6.357 1.00 97.81 84 GLY A C 1
ATOM 654 O O . GLY A 1 84 ? -3.568 -11.408 5.234 1.00 97.81 84 GLY A O 1
ATOM 655 N N . VAL A 1 85 ? -3.843 -10.729 7.356 1.00 98.56 85 VAL A N 1
ATOM 656 C CA . VAL A 1 85 ? -5.263 -10.383 7.215 1.00 98.56 85 VAL A CA 1
ATOM 657 C C . VAL A 1 85 ? -5.537 -9.001 7.793 1.00 98.56 85 VAL A C 1
ATOM 659 O O . VAL A 1 85 ? -5.145 -8.699 8.921 1.00 98.56 85 VAL A O 1
ATOM 662 N N . VAL A 1 86 ? -6.241 -8.171 7.029 1.00 98.44 86 VAL A N 1
ATOM 663 C CA . VAL A 1 86 ? -6.820 -6.912 7.505 1.00 98.44 86 VAL A CA 1
ATOM 664 C C . VAL A 1 86 ? -8.320 -7.119 7.680 1.00 98.44 86 VAL A C 1
ATOM 666 O O . VAL A 1 86 ? -9.043 -7.337 6.710 1.00 98.44 86 VAL A O 1
ATOM 669 N N . HIS A 1 87 ? -8.787 -7.066 8.922 1.00 98.31 87 HIS A N 1
ATOM 670 C CA . HIS A 1 87 ? -10.202 -7.094 9.265 1.00 98.31 87 HIS A CA 1
ATOM 671 C C . HIS A 1 87 ? -10.734 -5.662 9.276 1.00 98.31 87 HIS A C 1
ATOM 673 O O . HIS A 1 87 ? -10.361 -4.866 10.134 1.00 98.31 87 HIS A O 1
ATOM 679 N N . VAL A 1 88 ? -11.601 -5.324 8.329 1.00 97.69 88 VAL A N 1
ATOM 680 C CA . VAL A 1 88 ? -12.200 -3.993 8.213 1.00 97.69 88 VAL A CA 1
ATOM 681 C C . VAL A 1 88 ? -13.616 -4.053 8.757 1.00 97.69 88 VAL A C 1
ATOM 683 O O . VAL A 1 88 ? -14.480 -4.748 8.216 1.00 97.69 88 VAL A O 1
ATOM 686 N N . ARG A 1 89 ? -13.864 -3.333 9.848 1.00 96.88 89 ARG A N 1
ATOM 687 C CA . ARG A 1 89 ? -15.169 -3.285 10.509 1.00 96.88 89 ARG A CA 1
ATOM 688 C C . ARG A 1 89 ? -15.921 -2.011 10.149 1.00 96.88 89 ARG A C 1
ATOM 690 O O . ARG A 1 89 ? -15.336 -0.946 9.930 1.00 96.88 89 ARG A O 1
ATOM 697 N N . GLN A 1 90 ? -17.242 -2.128 10.080 1.00 95.62 90 GLN A N 1
ATOM 698 C CA . GLN A 1 90 ? -18.117 -0.969 9.995 1.00 95.62 90 GLN A CA 1
ATOM 699 C C . GLN A 1 90 ? -18.272 -0.391 11.409 1.00 95.62 90 GLN A C 1
ATOM 701 O O . GLN A 1 90 ? -18.689 -1.130 12.300 1.00 95.62 90 GLN A O 1
ATOM 706 N N . PRO A 1 91 ? -17.945 0.888 11.647 1.00 92.88 91 PRO A N 1
ATOM 707 C CA . PRO A 1 91 ? -18.239 1.523 12.926 1.00 92.88 91 PRO A CA 1
ATOM 708 C C . PRO A 1 91 ? -19.755 1.645 13.124 1.00 92.88 91 PRO A C 1
ATOM 710 O O . PRO A 1 91 ? -20.484 2.035 12.206 1.00 92.88 91 PRO A O 1
ATOM 713 N N . GLU A 1 92 ? -20.220 1.367 14.337 1.00 93.31 92 GLU A N 1
ATOM 714 C CA . GLU A 1 92 ? -21.578 1.694 14.768 1.00 93.31 92 GLU A CA 1
ATOM 715 C C . GLU A 1 92 ? -21.587 3.120 15.326 1.00 93.31 92 GLU A C 1
ATOM 717 O O . GLU A 1 92 ? -20.916 3.419 16.313 1.00 93.31 92 GLU A O 1
ATOM 722 N N . ILE A 1 93 ? -22.322 4.020 14.671 1.00 94.31 93 ILE A N 1
ATOM 723 C CA . ILE A 1 93 ? -22.418 5.428 15.069 1.00 94.31 93 ILE A CA 1
ATOM 724 C C . ILE A 1 93 ? -23.865 5.703 15.465 1.00 94.31 93 ILE A C 1
ATOM 726 O O . ILE A 1 93 ? -24.725 5.901 14.607 1.00 94.31 93 ILE A O 1
ATOM 730 N N . ALA A 1 94 ? -24.131 5.687 16.768 1.00 96.44 94 ALA A N 1
ATOM 731 C CA . ALA A 1 94 ? -25.464 5.906 17.330 1.00 96.44 94 ALA A CA 1
ATOM 732 C C . ALA A 1 94 ? -25.649 7.331 17.877 1.00 96.44 94 ALA A C 1
ATOM 734 O O . ALA A 1 94 ? -26.765 7.846 17.934 1.00 96.44 94 ALA A O 1
ATOM 735 N N . ASP A 1 95 ? -24.556 7.977 18.275 1.00 97.25 95 ASP A N 1
ATOM 736 C CA . ASP A 1 95 ? -24.548 9.263 18.964 1.00 97.25 95 ASP A CA 1
ATOM 737 C C . ASP A 1 95 ? -23.232 10.031 18.728 1.00 97.25 95 ASP A C 1
ATOM 739 O O . ASP A 1 95 ? -22.359 9.636 17.952 1.00 97.25 95 ASP A O 1
ATOM 743 N N . ARG A 1 96 ? -23.091 11.187 19.384 1.00 96.56 96 ARG A N 1
ATOM 744 C CA . ARG A 1 96 ? -21.891 12.026 19.256 1.00 96.56 96 ARG A CA 1
ATOM 745 C C . ARG A 1 96 ? -20.654 11.410 19.905 1.00 96.56 96 ARG A C 1
ATOM 747 O O . ARG A 1 96 ? -19.548 11.717 19.469 1.00 96.56 96 ARG A O 1
ATOM 754 N N . GLU A 1 97 ? -20.826 10.592 20.937 1.00 96.75 97 GLU A N 1
ATOM 755 C CA . GLU A 1 97 ? -19.711 9.962 21.641 1.00 96.75 97 GLU A CA 1
ATOM 756 C C . GLU A 1 97 ? -19.092 8.857 20.778 1.00 96.75 97 GLU A C 1
ATOM 758 O O . GLU A 1 97 ? -17.886 8.868 20.535 1.00 96.75 97 GLU A O 1
ATOM 763 N N . SER A 1 98 ? -19.926 7.981 20.212 1.00 95.25 98 SER A N 1
ATOM 764 C CA . SER A 1 98 ? -19.530 6.955 19.238 1.00 95.25 98 SER A CA 1
ATOM 765 C C . SER A 1 98 ? -18.930 7.558 17.962 1.00 95.25 98 SER A C 1
ATOM 767 O O . SER A 1 98 ? -17.911 7.065 17.478 1.00 95.25 98 SER A O 1
ATOM 769 N N . LEU A 1 99 ? -19.464 8.683 17.467 1.00 95.25 99 LEU A N 1
ATOM 770 C CA . LEU A 1 99 ? -18.849 9.448 16.374 1.00 95.25 99 LEU A CA 1
ATOM 771 C C . LEU A 1 99 ? -17.431 9.926 16.733 1.00 95.25 99 LEU A C 1
ATOM 773 O O . LEU A 1 99 ? -16.502 9.736 15.948 1.00 95.25 99 LEU A O 1
ATOM 777 N N . ALA A 1 100 ? -17.246 10.524 17.913 1.00 95.12 100 ALA A N 1
ATOM 778 C CA . ALA A 1 100 ? -15.940 11.008 18.362 1.00 95.12 100 ALA A CA 1
ATOM 779 C C . ALA A 1 100 ? -14.940 9.859 18.587 1.00 95.12 100 ALA A C 1
ATOM 781 O O . ALA A 1 100 ? -13.761 9.983 18.246 1.00 95.12 100 ALA A O 1
ATOM 782 N N . ALA A 1 101 ? -15.405 8.724 19.117 1.00 92.06 101 ALA A N 1
ATOM 783 C CA . ALA A 1 101 ? -14.598 7.520 19.285 1.00 92.06 101 ALA A CA 1
ATOM 784 C C . ALA A 1 101 ? -14.129 6.965 17.931 1.00 92.06 101 ALA A C 1
ATOM 786 O O . ALA A 1 101 ? -12.937 6.703 17.758 1.00 92.06 101 ALA A O 1
ATOM 787 N N . TRP A 1 102 ? -15.030 6.871 16.949 1.00 93.50 102 TRP A N 1
ATOM 788 C CA . TRP A 1 102 ? -14.681 6.461 15.589 1.00 93.50 102 TRP A CA 1
ATOM 789 C C . TRP A 1 102 ? -13.681 7.422 14.934 1.00 93.50 102 TRP A C 1
ATOM 791 O O . TRP A 1 102 ? -12.678 6.976 14.381 1.00 93.50 102 TRP A O 1
ATOM 801 N N . GLN A 1 103 ? -13.880 8.738 15.056 1.00 93.50 103 GLN A N 1
ATOM 802 C CA . GLN A 1 103 ? -12.934 9.738 14.542 1.00 93.50 103 GLN A CA 1
ATOM 803 C C . GLN A 1 103 ? -11.541 9.600 15.171 1.00 93.50 103 GLN A C 1
ATOM 805 O O . GLN A 1 103 ? -10.529 9.699 14.476 1.00 93.50 103 GLN A O 1
ATOM 810 N N . LYS A 1 104 ? -11.471 9.326 16.478 1.00 92.25 104 LYS A N 1
ATOM 811 C CA . LYS A 1 104 ? -10.204 9.062 17.169 1.00 92.25 104 LYS A CA 1
ATOM 812 C C . LYS A 1 104 ? -9.535 7.784 16.657 1.00 92.25 104 LYS A C 1
ATOM 814 O O . LYS A 1 104 ? -8.315 7.756 16.496 1.00 92.25 104 LYS A O 1
ATOM 819 N N . GLN A 1 105 ? -10.316 6.741 16.383 1.00 91.06 105 GLN A N 1
ATOM 820 C CA . GLN A 1 105 ? -9.796 5.499 15.816 1.00 91.06 105 GLN A CA 1
ATOM 821 C C . GLN A 1 105 ? -9.265 5.710 14.394 1.00 91.06 105 GLN A C 1
ATOM 823 O O . GLN A 1 105 ? -8.152 5.283 14.108 1.00 91.06 105 GLN A O 1
ATOM 828 N N . LEU A 1 106 ? -9.989 6.445 13.542 1.00 90.94 106 LEU A N 1
ATOM 829 C CA . LEU A 1 106 ? -9.531 6.822 12.198 1.00 90.94 106 LEU A CA 1
ATOM 830 C C . LEU A 1 106 ? -8.198 7.580 12.211 1.00 90.94 106 LEU A C 1
ATOM 832 O O . LEU A 1 106 ? -7.378 7.394 11.317 1.00 90.94 106 LEU A O 1
ATOM 836 N N . ALA A 1 107 ? -7.974 8.422 13.223 1.00 89.25 107 ALA A N 1
ATOM 837 C CA . ALA A 1 107 ? -6.730 9.172 13.385 1.00 89.25 107 ALA A CA 1
ATOM 838 C C . ALA A 1 107 ? -5.552 8.312 13.883 1.00 89.25 107 ALA A C 1
ATOM 840 O O . ALA A 1 107 ? -4.412 8.778 13.903 1.00 89.25 107 ALA A O 1
ATOM 841 N N . THR A 1 108 ? -5.804 7.072 14.307 1.00 89.62 108 THR A N 1
ATOM 842 C CA . THR A 1 108 ? -4.758 6.161 14.777 1.00 89.62 108 THR A CA 1
ATOM 843 C C . THR A 1 108 ? -4.136 5.448 13.581 1.00 89.62 108 THR A C 1
ATOM 845 O O . THR A 1 108 ? -4.818 4.743 12.844 1.00 89.62 108 THR A O 1
ATOM 848 N N . GLY A 1 109 ? -2.832 5.617 13.372 1.00 86.25 109 GLY A N 1
ATOM 849 C CA . GLY A 1 109 ? -2.121 4.889 12.323 1.00 86.25 109 GLY A CA 1
ATOM 850 C C . GLY A 1 109 ? -2.071 3.388 12.615 1.00 86.25 109 GLY A C 1
ATOM 851 O O . GLY A 1 109 ? -1.701 2.979 13.715 1.00 86.25 109 GLY A O 1
ATOM 852 N N . SER A 1 110 ? -2.404 2.573 11.618 1.00 95.75 110 SER A N 1
ATOM 853 C CA . SER A 1 110 ? -2.252 1.119 11.659 1.00 95.75 110 SER A CA 1
ATOM 854 C C . SER A 1 110 ? -1.029 0.723 10.845 1.00 95.75 110 SER A C 1
ATOM 856 O O . SER A 1 110 ? -0.960 1.042 9.660 1.00 95.75 110 SER A O 1
ATOM 858 N N . ILE A 1 111 ? -0.064 0.040 11.461 1.00 97.25 111 ILE A N 1
ATOM 859 C CA . ILE A 1 111 ? 1.180 -0.366 10.799 1.00 97.25 111 ILE A CA 1
ATOM 860 C C . ILE A 1 111 ? 1.356 -1.883 10.824 1.00 97.25 111 ILE A C 1
ATOM 862 O O . ILE A 1 111 ? 1.124 -2.524 11.848 1.00 97.25 111 ILE A O 1
ATOM 866 N N . VAL A 1 112 ? 1.782 -2.439 9.692 1.00 97.88 112 VAL A N 1
ATOM 867 C CA . VAL A 1 112 ? 2.241 -3.821 9.541 1.00 97.88 112 VAL A CA 1
ATOM 868 C C . VAL A 1 112 ? 3.712 -3.779 9.149 1.00 97.88 112 VAL A C 1
ATOM 870 O O . VAL A 1 112 ? 4.072 -3.330 8.062 1.00 97.88 112 VAL A O 1
ATOM 873 N N . MET A 1 113 ? 4.570 -4.242 10.048 1.00 97.44 113 MET A N 1
ATOM 874 C CA . MET A 1 113 ? 6.005 -4.369 9.829 1.00 97.44 113 MET A CA 1
ATOM 875 C C . MET A 1 113 ? 6.285 -5.688 9.118 1.00 97.44 113 MET A C 1
ATOM 877 O O . MET A 1 113 ? 5.871 -6.742 9.592 1.00 97.44 113 MET A O 1
ATOM 881 N N . ILE A 1 114 ? 7.000 -5.659 7.999 1.00 96.62 114 ILE A N 1
ATOM 882 C CA . ILE A 1 114 ? 7.308 -6.853 7.214 1.00 96.62 114 ILE A CA 1
ATOM 883 C C . ILE A 1 114 ? 8.813 -7.081 7.215 1.0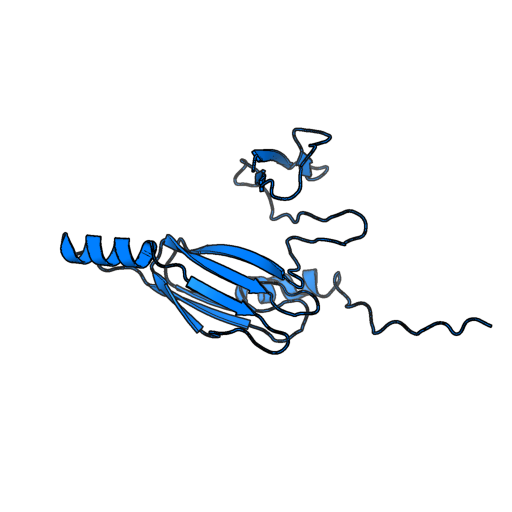0 96.62 114 ILE A C 1
ATOM 885 O O . ILE A 1 114 ? 9.585 -6.299 6.655 1.00 96.62 114 ILE A O 1
ATOM 889 N N . GLY A 1 115 ? 9.215 -8.147 7.903 1.00 94.88 115 GLY A N 1
ATOM 890 C CA . GLY A 1 115 ? 10.591 -8.619 7.944 1.00 94.88 115 GLY A CA 1
ATOM 891 C C . GLY A 1 115 ? 10.838 -9.754 6.953 1.00 94.88 115 GLY A C 1
ATOM 892 O O . GLY A 1 115 ? 9.988 -10.103 6.139 1.00 94.88 115 GLY A O 1
ATOM 893 N N . ALA A 1 116 ? 12.010 -10.379 7.071 1.00 90.69 116 ALA A N 1
ATOM 894 C CA . ALA A 1 116 ? 12.456 -11.404 6.127 1.00 90.69 116 ALA A CA 1
ATOM 895 C C . ALA A 1 116 ? 11.623 -12.699 6.156 1.00 90.69 116 ALA A C 1
ATOM 897 O O . ALA A 1 116 ? 11.638 -13.444 5.182 1.00 90.69 116 ALA A O 1
ATOM 898 N N . GLU A 1 117 ? 10.939 -12.977 7.269 1.00 93.12 117 GLU A N 1
ATOM 899 C CA . GLU A 1 117 ? 10.257 -14.257 7.502 1.00 93.12 117 GLU A CA 1
ATOM 900 C C . GLU A 1 117 ? 8.748 -14.116 7.712 1.00 93.12 117 GLU A C 1
ATOM 902 O O . GLU A 1 117 ? 8.007 -15.069 7.490 1.00 93.12 117 GLU A O 1
ATOM 907 N N . ARG A 1 118 ? 8.280 -12.955 8.185 1.00 95.19 118 ARG A N 1
ATOM 908 C CA . ARG A 1 118 ? 6.877 -12.748 8.556 1.00 95.19 118 ARG A CA 1
ATOM 909 C C . ARG A 1 118 ? 6.500 -11.273 8.628 1.00 95.19 118 ARG A C 1
ATOM 911 O O . ARG A 1 118 ? 7.365 -10.397 8.705 1.00 95.19 118 ARG A O 1
ATOM 918 N N . ALA A 1 119 ? 5.193 -11.042 8.660 1.00 96.81 119 ALA A N 1
ATOM 919 C CA . ALA A 1 119 ? 4.578 -9.755 8.941 1.00 96.81 119 ALA A CA 1
ATOM 920 C C . ALA A 1 119 ? 4.106 -9.666 10.400 1.00 96.81 119 ALA A C 1
ATOM 922 O O . ALA A 1 119 ? 3.608 -10.645 10.963 1.00 96.81 119 ALA A O 1
ATOM 923 N N . GLU A 1 120 ? 4.243 -8.487 11.002 1.00 97.44 120 GLU A N 1
ATOM 924 C CA . GLU A 1 120 ? 3.867 -8.199 12.382 1.00 97.44 120 GLU A CA 1
ATOM 925 C C . GLU A 1 120 ? 3.116 -6.855 12.491 1.00 97.44 120 GLU A C 1
ATOM 927 O O . GLU A 1 120 ? 3.682 -5.812 12.166 1.00 97.44 120 GLU A O 1
ATOM 932 N N . PRO A 1 121 ? 1.860 -6.849 12.970 1.00 97.88 121 PRO A N 1
ATOM 933 C CA . PRO A 1 121 ? 1.058 -8.032 13.264 1.00 97.88 121 PRO A CA 1
ATOM 934 C C . PRO A 1 121 ? 0.634 -8.754 11.970 1.00 97.88 121 PRO A C 1
ATOM 936 O O . PRO A 1 121 ? 0.382 -8.127 10.945 1.00 97.88 121 PRO A O 1
ATOM 939 N N . ALA A 1 122 ? 0.502 -10.084 12.025 1.00 97.12 122 ALA A N 1
ATOM 940 C CA . ALA A 1 122 ? -0.014 -10.871 10.897 1.00 97.12 122 ALA A CA 1
ATOM 941 C C . ALA A 1 122 ? -1.525 -10.666 10.674 1.00 97.12 122 ALA A C 1
ATOM 943 O O . ALA A 1 122 ? -2.047 -10.948 9.599 1.00 97.12 122 ALA A O 1
ATOM 944 N N . LYS A 1 123 ? -2.241 -10.196 11.701 1.00 98.44 123 LYS A N 1
ATOM 945 C CA . LYS A 1 123 ? -3.658 -9.842 11.636 1.00 98.44 123 LYS A CA 1
ATOM 946 C C . LYS A 1 123 ? -3.870 -8.503 12.313 1.00 98.44 123 LYS A C 1
ATOM 948 O O . LYS A 1 123 ? -3.384 -8.303 13.424 1.00 98.44 123 LYS A O 1
ATOM 953 N N . ILE A 1 124 ? -4.612 -7.618 11.670 1.00 97.62 124 ILE A N 1
ATOM 954 C CA . ILE A 1 124 ? -4.967 -6.317 12.228 1.00 97.62 124 ILE A CA 1
ATOM 955 C C . ILE A 1 124 ? -6.457 -6.073 12.044 1.00 97.62 124 ILE A C 1
ATOM 957 O O . ILE A 1 124 ? -7.032 -6.480 11.038 1.00 97.62 124 ILE A O 1
ATOM 961 N N . GLU A 1 125 ? -7.078 -5.421 13.020 1.00 97.50 125 GLU A N 1
ATOM 962 C CA . GLU A 1 125 ? -8.448 -4.939 12.910 1.00 97.50 125 GLU A CA 1
ATOM 963 C C . GLU A 1 125 ? -8.443 -3.415 12.805 1.00 97.50 125 GLU A C 1
ATOM 965 O O . GLU A 1 125 ? -7.761 -2.730 13.570 1.00 97.50 125 GLU A O 1
ATOM 970 N N . ILE A 1 126 ? -9.184 -2.904 11.828 1.00 96.62 126 ILE A N 1
ATOM 971 C CA . ILE A 1 126 ? -9.329 -1.483 11.529 1.00 96.62 126 ILE A CA 1
ATOM 972 C C . ILE A 1 126 ? -10.796 -1.147 11.268 1.00 96.62 126 ILE A C 1
ATOM 974 O O . ILE A 1 126 ? -11.630 -2.031 11.056 1.00 96.62 126 ILE A O 1
ATOM 978 N N . VAL A 1 127 ? -11.115 0.142 11.239 1.00 95.94 127 VAL A N 1
ATOM 979 C CA . VAL A 1 127 ? -12.429 0.623 10.795 1.00 95.94 127 VAL A CA 1
ATOM 980 C C . VAL A 1 127 ? -12.404 1.044 9.333 1.00 95.94 127 VAL A C 1
ATOM 982 O O . VAL A 1 127 ? -11.376 1.443 8.786 1.00 95.94 127 VAL A O 1
ATOM 985 N N . THR A 1 128 ? -13.572 0.984 8.703 1.00 94.44 128 THR A N 1
ATOM 986 C CA . THR A 1 128 ? -13.780 1.499 7.346 1.00 94.44 128 THR A CA 1
ATOM 987 C C . THR A 1 128 ? -13.338 2.963 7.260 1.00 94.44 128 THR A C 1
ATOM 989 O O . THR A 1 128 ? -13.711 3.782 8.102 1.00 94.44 128 THR A O 1
ATOM 992 N N . GLY A 1 129 ? -12.533 3.278 6.246 1.00 90.75 129 GLY A N 1
ATOM 993 C CA . GLY A 1 129 ? -11.906 4.582 6.023 1.00 90.75 129 GLY A CA 1
ATOM 994 C C . GLY A 1 129 ? -10.498 4.727 6.612 1.00 90.75 129 GLY A C 1
ATOM 995 O O . GLY A 1 129 ? -9.830 5.713 6.314 1.00 90.75 129 GLY A O 1
ATOM 996 N N . GLN A 1 130 ? -10.025 3.772 7.419 1.00 94.50 130 GLN A N 1
ATOM 997 C CA . GLN A 1 130 ? -8.682 3.813 7.999 1.00 94.50 130 GLN A CA 1
ATOM 998 C C . GLN A 1 130 ? -7.616 3.346 6.996 1.00 94.50 130 GLN A C 1
ATOM 1000 O O . GLN A 1 130 ? -7.856 2.477 6.150 1.00 94.50 130 GLN A O 1
ATOM 1005 N N . THR A 1 131 ? -6.416 3.917 7.120 1.00 94.06 131 THR A N 1
ATOM 1006 C CA . THR A 1 131 ? -5.238 3.551 6.325 1.00 94.06 131 THR A CA 1
ATOM 1007 C C . THR A 1 131 ? -4.364 2.559 7.083 1.00 94.06 131 THR A C 1
ATOM 1009 O O . THR A 1 131 ? -4.008 2.800 8.238 1.00 94.06 131 THR A O 1
ATOM 1012 N N . VAL A 1 132 ? -3.958 1.479 6.412 1.00 96.69 132 VAL A N 1
ATOM 1013 C CA . VAL A 1 132 ? -2.884 0.591 6.877 1.00 96.69 132 VAL A CA 1
ATOM 1014 C C . VAL A 1 132 ? -1.601 0.946 6.140 1.00 96.69 132 VAL A C 1
ATOM 1016 O O . VAL A 1 132 ? -1.591 1.044 4.912 1.00 96.69 132 VAL A O 1
ATOM 1019 N N . TYR A 1 133 ? -0.520 1.121 6.892 1.00 96.88 133 TYR A N 1
ATOM 1020 C CA . TYR A 1 133 ? 0.829 1.292 6.377 1.00 96.88 133 TYR A CA 1
ATOM 1021 C C . TYR A 1 133 ? 1.603 -0.023 6.494 1.00 96.88 133 TYR A C 1
ATOM 1023 O O . TYR A 1 133 ? 1.797 -0.549 7.586 1.00 96.88 133 TYR A O 1
ATOM 1031 N N . PHE A 1 134 ? 2.057 -0.559 5.372 1.00 96.69 134 PHE A N 1
ATOM 1032 C CA . PHE A 1 134 ? 2.916 -1.731 5.292 1.00 96.69 134 PHE A CA 1
ATOM 1033 C C . PHE A 1 134 ? 4.359 -1.255 5.140 1.00 96.69 134 PHE A C 1
ATOM 1035 O O . PHE A 1 134 ? 4.687 -0.603 4.151 1.00 96.69 134 PHE A O 1
ATOM 1042 N N . ALA A 1 135 ? 5.213 -1.564 6.113 1.00 95.94 135 ALA A N 1
ATOM 1043 C CA . ALA A 1 135 ? 6.607 -1.135 6.144 1.00 95.94 135 ALA A CA 1
ATOM 1044 C C . ALA A 1 135 ? 7.538 -2.337 5.974 1.00 95.94 135 ALA A C 1
ATOM 1046 O O . ALA A 1 135 ? 7.614 -3.198 6.851 1.00 95.94 135 ALA A O 1
ATOM 1047 N N . VAL A 1 136 ? 8.273 -2.394 4.865 1.00 94.44 136 VAL A N 1
ATOM 1048 C CA . VAL A 1 136 ? 9.239 -3.464 4.596 1.00 94.44 136 VAL A CA 1
ATOM 1049 C C . VAL A 1 136 ? 10.582 -3.088 5.204 1.00 94.44 136 VAL A C 1
ATOM 1051 O O . VAL A 1 136 ? 11.289 -2.219 4.702 1.00 94.44 136 VAL A O 1
ATOM 1054 N N . THR A 1 137 ? 10.961 -3.751 6.292 1.00 93.44 137 THR A N 1
ATOM 1055 C CA . THR A 1 137 ? 12.259 -3.511 6.945 1.00 93.44 137 THR A CA 1
ATOM 1056 C C . THR A 1 137 ? 13.366 -4.335 6.307 1.00 93.44 137 THR A C 1
ATOM 1058 O O . THR A 1 137 ? 14.498 -3.874 6.183 1.00 93.44 137 THR A O 1
ATOM 1061 N N . LYS A 1 138 ? 13.043 -5.562 5.887 1.00 87.81 138 LYS A N 1
ATOM 1062 C CA . LYS A 1 138 ? 13.984 -6.477 5.244 1.00 87.81 138 LYS A CA 1
ATOM 1063 C C . LYS A 1 138 ? 13.238 -7.478 4.376 1.00 87.81 138 LYS A C 1
ATOM 1065 O O . LYS A 1 138 ? 12.370 -8.183 4.874 1.00 87.81 138 LYS A O 1
ATOM 1070 N N . GLY A 1 139 ? 13.629 -7.619 3.116 1.00 80.62 139 GLY A N 1
ATOM 1071 C CA . GLY A 1 139 ? 13.069 -8.639 2.240 1.00 80.62 139 GLY A CA 1
ATOM 1072 C C . GLY A 1 139 ? 13.649 -8.600 0.826 1.00 80.62 139 GLY A C 1
ATOM 1073 O O . GLY A 1 139 ? 14.139 -7.567 0.377 1.00 80.62 139 GLY A O 1
ATOM 1074 N N . PRO A 1 140 ? 13.575 -9.715 0.081 1.00 81.31 140 PRO A N 1
ATOM 1075 C CA . PRO A 1 140 ? 14.046 -9.801 -1.304 1.00 81.31 140 PRO A CA 1
ATOM 1076 C C . PRO A 1 140 ? 13.122 -9.085 -2.312 1.00 81.31 140 PRO A C 1
ATOM 1078 O O . PRO A 1 140 ? 13.240 -9.320 -3.516 1.00 81.31 140 PRO A O 1
ATOM 1081 N N . GLY A 1 141 ? 12.191 -8.251 -1.844 1.00 88.94 141 GLY A N 1
ATOM 1082 C CA . GLY A 1 141 ? 11.087 -7.699 -2.622 1.00 88.94 141 GLY A CA 1
ATOM 1083 C C . GLY A 1 141 ? 9.805 -8.509 -2.431 1.00 88.94 141 GLY A C 1
ATOM 1084 O O . GLY A 1 141 ? 9.801 -9.689 -2.773 1.00 88.94 141 GLY A O 1
ATOM 1085 N N . ILE A 1 142 ? 8.752 -7.876 -1.916 1.00 92.06 142 ILE A N 1
ATOM 1086 C CA . ILE A 1 142 ? 7.431 -8.483 -1.684 1.00 92.06 142 ILE A CA 1
ATOM 1087 C C . ILE A 1 142 ? 6.331 -7.699 -2.400 1.00 92.06 142 ILE A C 1
ATOM 1089 O O . ILE A 1 142 ? 6.479 -6.498 -2.633 1.00 92.06 142 ILE A O 1
ATOM 1093 N N . SER A 1 143 ? 5.207 -8.349 -2.676 1.00 93.56 143 SER A N 1
ATOM 1094 C CA . SER A 1 143 ? 3.952 -7.664 -2.985 1.00 93.56 143 SER A CA 1
ATOM 1095 C C . SER A 1 143 ? 3.002 -7.684 -1.784 1.00 93.56 143 SER A C 1
ATOM 1097 O O . SER A 1 143 ? 3.062 -8.572 -0.935 1.00 93.56 143 SER A O 1
ATOM 1099 N N . ILE A 1 144 ? 2.097 -6.705 -1.731 1.00 94.12 144 ILE A N 1
ATOM 1100 C CA . ILE A 1 144 ? 0.920 -6.732 -0.855 1.00 94.12 144 ILE A CA 1
ATOM 1101 C C . ILE A 1 144 ? -0.290 -6.903 -1.768 1.00 94.12 144 ILE A C 1
ATOM 1103 O O . ILE A 1 144 ? -0.830 -5.928 -2.288 1.00 94.12 144 ILE A O 1
ATOM 1107 N N . THR A 1 145 ? 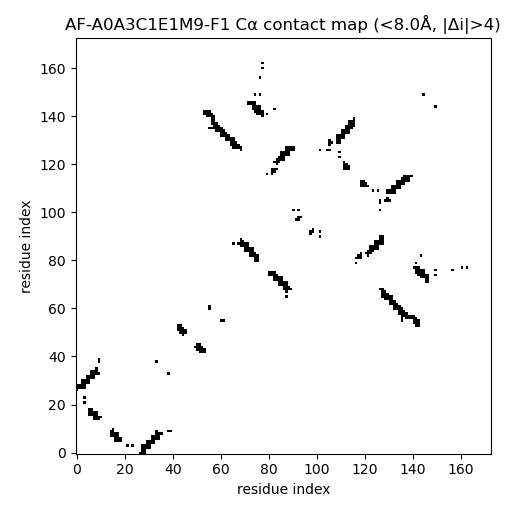-0.667 -8.152 -2.036 1.00 93.44 145 THR A N 1
ATOM 1108 C CA . THR A 1 145 ? -1.711 -8.481 -3.014 1.00 93.44 145 THR A CA 1
ATOM 1109 C C . THR A 1 145 ? -2.868 -9.187 -2.330 1.00 93.44 145 THR A C 1
ATOM 1111 O O . THR A 1 145 ? -2.651 -10.154 -1.607 1.00 93.44 145 THR A O 1
ATOM 1114 N N . ASP A 1 146 ? -4.100 -8.734 -2.572 1.00 93.75 146 ASP A N 1
ATOM 1115 C CA . ASP A 1 146 ? -5.297 -9.447 -2.117 1.00 93.75 146 ASP A CA 1
ATOM 1116 C C . ASP A 1 146 ? -5.301 -10.873 -2.688 1.00 93.75 146 ASP A C 1
ATOM 1118 O O . ASP A 1 146 ? -5.135 -11.069 -3.897 1.00 93.75 146 ASP A O 1
ATOM 1122 N N . ARG A 1 147 ? -5.485 -11.875 -1.824 1.00 94.56 147 ARG A N 1
ATOM 1123 C CA . ARG A 1 147 ? -5.418 -13.286 -2.212 1.00 94.56 147 ARG A CA 1
ATOM 1124 C C . ARG A 1 147 ? -6.393 -13.625 -3.336 1.00 94.56 147 ARG A C 1
ATOM 1126 O O . ARG A 1 147 ? -6.023 -14.368 -4.238 1.00 94.56 147 ARG A O 1
ATOM 1133 N N . ARG A 1 148 ? -7.593 -13.042 -3.338 1.00 91.75 148 ARG A N 1
ATOM 1134 C CA . ARG A 1 148 ? -8.606 -13.307 -4.373 1.00 91.75 148 ARG A CA 1
ATOM 1135 C C . ARG A 1 148 ? -8.109 -12.862 -5.744 1.00 91.75 148 ARG A C 1
ATOM 1137 O O . ARG A 1 148 ? -8.356 -13.529 -6.743 1.00 91.75 148 ARG A O 1
ATOM 1144 N N . ILE A 1 149 ? -7.373 -11.750 -5.792 1.00 88.25 149 ILE A N 1
ATOM 1145 C CA . ILE A 1 149 ? -6.735 -11.277 -7.023 1.00 88.25 149 ILE A CA 1
ATOM 1146 C C . ILE A 1 149 ? -5.632 -12.251 -7.428 1.00 88.25 149 ILE A C 1
ATOM 1148 O O . ILE A 1 149 ? -5.598 -12.665 -8.584 1.00 88.25 149 ILE A O 1
ATOM 1152 N N . ALA A 1 150 ? -4.762 -12.648 -6.496 1.00 87.00 150 ALA A N 1
ATOM 1153 C CA . ALA A 1 150 ? -3.667 -13.580 -6.771 1.00 87.00 150 ALA A CA 1
ATOM 1154 C C . ALA A 1 150 ? -4.164 -14.932 -7.322 1.00 87.00 150 ALA A C 1
ATOM 1156 O O . ALA A 1 150 ? -3.568 -15.472 -8.249 1.00 87.00 150 ALA A O 1
ATOM 1157 N N . GLU A 1 151 ? -5.282 -15.447 -6.810 1.00 85.88 151 GLU A N 1
ATOM 1158 C CA . GLU A 1 151 ? -5.897 -16.702 -7.262 1.00 85.88 151 GLU A CA 1
ATOM 1159 C C . GLU A 1 151 ? -6.483 -16.591 -8.674 1.00 85.88 151 GLU A C 1
ATOM 1161 O O . GLU A 1 151 ? -6.285 -17.481 -9.498 1.00 85.88 151 GLU A O 1
ATOM 1166 N N . VAL A 1 152 ? -7.152 -15.479 -8.990 1.00 80.94 152 VAL A N 1
ATOM 1167 C CA . VAL A 1 152 ? -7.721 -15.237 -10.329 1.00 80.94 152 VAL A CA 1
ATOM 1168 C C . VAL A 1 152 ? -6.629 -14.968 -11.371 1.00 80.94 152 VAL A C 1
ATOM 1170 O O . VAL A 1 152 ? -6.802 -15.256 -12.553 1.00 80.94 152 VAL A O 1
ATOM 1173 N N . THR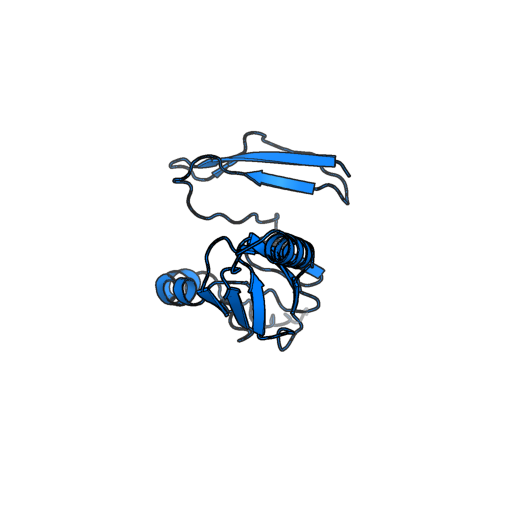 A 1 153 ? -5.491 -14.422 -10.945 1.00 70.50 153 THR A N 1
ATOM 1174 C CA . THR A 1 153 ? -4.395 -13.990 -11.828 1.00 70.50 153 THR A CA 1
ATOM 1175 C C . THR A 1 153 ? -3.189 -14.933 -11.826 1.00 70.50 153 THR A C 1
ATOM 1177 O O . THR A 1 153 ? -2.169 -14.610 -12.442 1.00 70.50 153 THR A O 1
ATOM 1180 N N . GLY A 1 154 ? -3.303 -16.102 -11.183 1.00 56.44 154 GLY A N 1
ATOM 1181 C CA . GLY A 1 154 ? -2.211 -17.059 -10.974 1.00 56.44 154 GLY A CA 1
ATOM 1182 C C . GLY A 1 154 ? -1.439 -17.425 -12.247 1.00 56.44 154 GLY A C 1
ATOM 1183 O O . GLY A 1 154 ? -0.212 -17.494 -12.216 1.00 56.44 154 GLY A O 1
ATOM 1184 N N . ASP A 1 155 ? -2.118 -17.528 -13.392 1.00 47.91 155 ASP A N 1
ATOM 1185 C CA . ASP A 1 155 ? -1.487 -17.837 -14.685 1.00 47.91 155 ASP A CA 1
ATOM 1186 C C . ASP A 1 155 ? -0.757 -16.643 -15.335 1.00 47.91 155 ASP A C 1
ATOM 1188 O O . ASP A 1 155 ? 0.156 -16.823 -16.150 1.00 47.91 155 ASP A O 1
ATOM 1192 N N . VAL A 1 156 ? -1.123 -15.407 -14.977 1.00 53.19 156 VAL A N 1
ATOM 1193 C CA . VAL A 1 156 ? -0.563 -14.173 -15.560 1.00 53.19 156 VAL A CA 1
ATOM 1194 C C . VAL A 1 156 ? 0.725 -13.753 -14.847 1.00 53.19 156 VAL A C 1
ATOM 1196 O O . VAL A 1 156 ? 1.683 -13.337 -15.505 1.00 53.19 156 VAL A O 1
ATOM 1199 N N . PHE A 1 157 ? 0.787 -13.900 -13.520 1.00 47.88 157 PHE A N 1
ATOM 1200 C CA . PHE A 1 157 ? 1.971 -13.531 -12.732 1.00 47.88 157 PHE A CA 1
ATOM 1201 C C . PHE A 1 157 ? 3.038 -14.635 -12.686 1.00 47.88 157 PHE A C 1
ATOM 1203 O O . PHE A 1 157 ? 4.230 -14.314 -12.696 1.00 47.88 157 PHE A O 1
ATOM 1210 N N . ALA A 1 158 ? 2.651 -15.918 -12.726 1.00 48.16 158 ALA A N 1
ATOM 1211 C CA . ALA A 1 158 ? 3.597 -17.039 -12.725 1.00 48.16 158 ALA A CA 1
ATOM 1212 C C . ALA A 1 158 ? 4.518 -17.060 -13.963 1.00 48.16 158 ALA A C 1
ATOM 1214 O O . ALA A 1 158 ? 5.672 -17.471 -13.868 1.00 48.16 158 ALA A O 1
ATOM 1215 N N . ASN A 1 159 ? 4.046 -16.556 -15.111 1.00 40.97 159 ASN A N 1
ATOM 1216 C CA . ASN A 1 159 ? 4.799 -16.559 -16.371 1.00 40.97 159 ASN A CA 1
ATOM 1217 C C . ASN A 1 159 ? 5.724 -15.343 -16.584 1.00 40.97 159 ASN A C 1
ATOM 1219 O O . ASN A 1 159 ? 6.493 -15.334 -17.544 1.00 40.97 159 ASN A O 1
ATOM 1223 N N . ARG A 1 160 ? 5.677 -14.309 -15.728 1.00 50.25 160 ARG A N 1
ATOM 1224 C CA . ARG A 1 160 ? 6.463 -13.064 -15.914 1.00 50.25 160 ARG A CA 1
ATOM 1225 C C . ARG A 1 160 ? 7.497 -12.780 -14.826 1.00 50.25 160 ARG A C 1
ATOM 1227 O O . ARG A 1 160 ? 8.327 -11.889 -15.004 1.00 50.25 160 ARG A O 1
ATOM 1234 N N . HIS A 1 161 ? 7.477 -13.516 -13.717 1.00 50.84 161 HIS A N 1
ATOM 1235 C CA . HIS A 1 161 ? 8.289 -13.201 -12.541 1.00 50.84 161 HIS A CA 1
ATOM 1236 C C . HIS A 1 161 ? 9.035 -14.424 -12.005 1.00 50.84 161 HIS A C 1
ATOM 1238 O O . HIS A 1 161 ? 8.908 -14.799 -10.842 1.00 50.84 161 HIS A O 1
ATOM 1244 N N . SER A 1 162 ? 9.868 -15.037 -12.846 1.00 46.94 162 SER A N 1
ATOM 1245 C CA . SER A 1 162 ? 10.918 -15.920 -12.349 1.00 46.94 162 SER A CA 1
ATOM 1246 C C . SER A 1 162 ? 11.909 -15.099 -11.518 1.00 46.94 162 SER A C 1
ATOM 1248 O O . SER A 1 162 ? 12.509 -14.125 -11.974 1.00 46.94 162 SER A O 1
ATOM 1250 N N . ARG A 1 163 ? 12.058 -15.491 -10.252 1.00 51.00 163 ARG A N 1
ATOM 1251 C CA . ARG A 1 163 ? 13.091 -14.986 -9.344 1.00 51.00 163 ARG A CA 1
ATOM 1252 C C . ARG A 1 163 ? 14.449 -15.177 -10.040 1.00 51.00 163 ARG A C 1
ATOM 1254 O O . ARG A 1 163 ? 14.712 -16.299 -10.478 1.00 51.00 163 ARG A O 1
ATOM 1261 N N . PRO A 1 164 ? 15.324 -14.159 -10.143 1.00 42.47 164 PRO A N 1
ATOM 1262 C CA . PRO A 1 164 ? 16.708 -14.423 -10.501 1.00 42.47 164 PRO A CA 1
ATOM 1263 C C . PRO A 1 164 ? 17.236 -15.419 -9.470 1.00 42.47 164 PRO A C 1
ATOM 1265 O O . PRO A 1 164 ? 17.191 -15.150 -8.265 1.00 42.47 164 PRO A O 1
ATOM 1268 N N . GLY A 1 165 ? 17.642 -16.603 -9.930 1.00 42.56 165 GLY A N 1
ATOM 1269 C CA . GLY A 1 165 ? 18.302 -17.575 -9.069 1.00 42.56 165 GLY A CA 1
ATOM 1270 C C . GLY A 1 165 ? 19.539 -16.942 -8.423 1.00 42.56 165 GLY A C 1
ATOM 1271 O O . GLY A 1 165 ? 20.040 -15.931 -8.925 1.00 42.56 165 GLY A O 1
ATOM 1272 N N . PRO A 1 166 ? 20.048 -17.499 -7.311 1.00 40.09 166 PRO A N 1
ATOM 1273 C CA . PRO A 1 166 ? 21.325 -17.065 -6.763 1.00 40.09 166 PRO A CA 1
ATOM 1274 C C . PRO A 1 166 ? 22.369 -17.160 -7.879 1.00 40.09 166 PRO A C 1
ATOM 1276 O O . PRO A 1 166 ? 22.668 -18.251 -8.361 1.00 40.09 166 PRO A O 1
ATOM 1279 N N . GLY A 1 167 ? 22.833 -15.999 -8.348 1.00 40.69 167 GLY A N 1
ATOM 1280 C CA . GLY A 1 167 ? 23.702 -15.893 -9.508 1.00 40.69 167 GLY A CA 1
ATOM 1281 C C . GLY A 1 167 ? 24.922 -16.781 -9.331 1.00 40.69 167 GLY A C 1
ATOM 1282 O O . GLY A 1 167 ? 25.670 -16.649 -8.360 1.00 40.69 167 GLY A O 1
ATOM 1283 N N . THR A 1 168 ? 25.118 -17.691 -10.279 1.00 38.62 168 THR A N 1
ATOM 1284 C CA . THR A 1 168 ? 26.375 -18.394 -10.478 1.00 38.62 168 THR A CA 1
ATOM 1285 C C . THR A 1 168 ? 27.452 -17.324 -10.621 1.00 38.62 168 THR A C 1
ATOM 1287 O O . THR A 1 168 ? 27.471 -16.578 -11.600 1.00 38.62 168 THR A O 1
ATOM 1290 N N . ARG A 1 169 ? 28.328 -17.201 -9.619 1.00 39.59 169 ARG A N 1
ATOM 1291 C CA . ARG A 1 169 ? 29.585 -16.469 -9.770 1.00 39.59 169 ARG A CA 1
ATOM 1292 C C . ARG A 1 169 ? 30.327 -17.126 -10.929 1.00 39.59 169 ARG A C 1
ATOM 1294 O O . ARG A 1 169 ? 30.801 -18.250 -10.784 1.00 39.59 169 ARG A O 1
ATOM 1301 N N . ALA A 1 170 ? 30.397 -16.446 -12.068 1.00 37.16 170 ALA A N 1
ATOM 1302 C CA . ALA A 1 170 ? 31.382 -16.774 -13.079 1.00 37.16 170 ALA A CA 1
ATOM 1303 C C . ALA A 1 170 ? 32.759 -16.592 -12.428 1.00 37.16 170 ALA A C 1
ATOM 1305 O O . ALA A 1 170 ? 33.080 -15.508 -11.936 1.00 37.16 170 ALA A O 1
ATOM 1306 N N . ALA A 1 171 ? 33.516 -17.684 -12.348 1.00 42.50 171 ALA A N 1
ATOM 1307 C CA . ALA A 1 171 ? 34.938 -17.625 -12.075 1.00 42.50 171 ALA A CA 1
ATOM 1308 C C . ALA A 1 171 ? 35.579 -16.805 -13.201 1.00 42.50 171 ALA A C 1
ATOM 1310 O O . ALA A 1 171 ? 35.358 -17.092 -14.377 1.00 42.50 171 ALA A O 1
ATOM 1311 N N . ALA A 1 172 ? 36.283 -15.743 -12.826 1.00 44.09 172 ALA A N 1
ATOM 1312 C CA . ALA A 1 172 ? 37.200 -15.066 -13.721 1.00 44.09 172 ALA A CA 1
ATOM 1313 C C . ALA A 1 172 ? 38.515 -15.853 -13.688 1.00 44.09 172 ALA A C 1
ATOM 1315 O O . ALA A 1 172 ? 39.115 -15.967 -12.616 1.00 44.09 172 ALA A O 1
ATOM 1316 N N . ASP A 1 173 ? 38.889 -16.405 -14.841 1.00 48.00 173 ASP A N 1
ATOM 1317 C CA . ASP A 1 173 ? 40.269 -16.763 -15.184 1.00 48.00 173 ASP A CA 1
ATOM 1318 C C . ASP A 1 173 ? 40.974 -15.536 -15.782 1.00 48.00 173 ASP A C 1
ATOM 1320 O O . ASP A 1 173 ? 40.304 -14.776 -16.529 1.00 48.00 173 ASP A O 1
#

pLDDT: mean 86.78, std 15.75, range [37.16, 98.56]

Nearest PDB structures (foldseek):
  4yrw-assembly1_B  TM=1.875E-01  e=6.256E+00  Rattus norvegicus

Solvent-accessible surface area (backbone atoms only — not comparable to full-atom values): 10481 Å² total; per-residue (Å²): 117,55,81,47,77,43,47,39,47,77,54,99,91,42,81,41,62,80,55,97,74,82,92,81,59,95,73,43,47,77,45,80,44,63,88,57,89,82,58,74,92,84,73,58,69,41,83,92,67,80,40,37,73,67,39,45,32,59,78,31,74,49,76,48,68,39,83,59,62,47,78,47,46,30,30,24,84,76,70,78,74,34,46,38,36,42,37,27,36,75,79,75,69,87,50,72,64,43,43,52,52,50,54,54,54,54,71,50,84,42,69,31,42,29,45,78,81,43,38,43,58,41,60,47,78,46,47,51,67,26,47,41,35,40,35,26,68,34,48,98,39,40,35,90,35,50,42,72,58,51,66,77,40,46,77,66,52,65,76,74,61,77,72,83,66,88,74,79,77,75,81,84,129

Sequence (173 aa):
MTQHTVELTYTDKGFHPDSESVRIEAGDLVTWVCRDASTPPFEVVGVHDFFRSSRLVNESGYAHAFGTPGDYEWVDVYGSGIGGVVHVRQPEIADRESLAAWQKQLATGSIVMIGAERAEPAKIEIVTGQTVYFAVTKGPGISITDRRIAEVTGDVFANRHSRPGPGTRAAAD

Foldseek 3Di:
DAEAEWEWDQDPVGTDTPDPDDDDDPPYHYHYDYPDPPDDDDWDADDVRPDIPQWAAAFDKDKDAAQDADKFWWAWLLPLRETAIEGEDEQDCDDPVSVVVLVVQLVDEAEWEAEARYIVPRYDYGYRGHMYMYTYNHYPITGGGGVVCCVVCVVVSVVPDDDPDPDDPDDDD

Secondary structure (DSSP, 8-state):
--EEEEEEEEETTEEEESSS-----TT-EEEEE---TTPPP---B-GGGS-BTTBB-TTEEEEEE--S-EEEEEE-TTTT--EEEEEEEPPP--SHHHHHHHHHHHTSPEEEEE-SS-EESSEEEEETTPEEEEEESS-S-B--EEHHHHHHTHHHHHTT-PPPPS---PPP-

Mean predicted aligned error: 8.32 Å